Protein AF-A0A966HR53-F1 (afdb_monomer)

Structure (mmCIF, N/CA/C/O backbone):
data_AF-A0A966HR53-F1
#
_entry.id   AF-A0A966HR53-F1
#
loop_
_atom_site.group_PDB
_atom_site.id
_atom_site.type_symbol
_atom_site.label_atom_id
_atom_site.label_alt_id
_atom_site.label_comp_id
_atom_site.label_asym_id
_atom_site.label_entity_id
_atom_site.label_seq_id
_atom_site.pdbx_PDB_ins_code
_atom_site.Cartn_x
_atom_site.Cartn_y
_atom_site.Cartn_z
_atom_site.occupancy
_atom_site.B_iso_or_equiv
_atom_site.auth_seq_id
_atom_site.auth_comp_id
_atom_site.auth_asym_id
_atom_site.auth_atom_id
_atom_site.pdbx_PDB_model_num
ATOM 1 N N . MET A 1 1 ? 25.296 5.615 -2.165 1.00 57.69 1 MET A N 1
ATOM 2 C CA . MET A 1 1 ? 24.239 4.736 -2.720 1.00 57.69 1 MET A CA 1
ATOM 3 C C . MET A 1 1 ? 23.136 5.583 -3.360 1.00 57.69 1 MET A C 1
ATOM 5 O O . MET A 1 1 ? 22.197 5.962 -2.682 1.00 57.69 1 MET A O 1
ATOM 9 N N . ASN A 1 2 ? 23.266 5.945 -4.643 1.00 84.00 2 ASN A N 1
ATOM 10 C CA . ASN A 1 2 ? 22.364 6.913 -5.301 1.00 84.00 2 ASN A CA 1
ATOM 11 C C . ASN A 1 2 ? 21.255 6.262 -6.161 1.00 84.00 2 ASN A C 1
ATOM 13 O O . ASN A 1 2 ? 20.433 6.965 -6.734 1.00 84.00 2 ASN A O 1
ATOM 17 N N . PHE A 1 3 ? 21.240 4.930 -6.289 1.00 89.69 3 PHE A N 1
ATOM 18 C CA . PHE A 1 3 ? 20.268 4.208 -7.121 1.00 89.69 3 PHE A CA 1
ATOM 19 C C . PHE A 1 3 ? 18.874 4.164 -6.481 1.00 89.69 3 PHE A C 1
ATOM 21 O O . PHE A 1 3 ? 17.921 4.670 -7.064 1.00 89.69 3 PHE A O 1
ATOM 28 N N . PHE A 1 4 ? 18.766 3.648 -5.251 1.00 90.62 4 PHE A N 1
ATOM 29 C CA . PHE A 1 4 ? 17.487 3.559 -4.537 1.00 90.62 4 PHE A CA 1
ATOM 30 C C . PHE A 1 4 ? 16.830 4.923 -4.332 1.00 90.62 4 PHE A C 1
ATOM 32 O O . PHE A 1 4 ? 15.622 5.045 -4.487 1.00 90.62 4 PHE A O 1
ATOM 39 N N . LYS A 1 5 ? 17.631 5.964 -4.073 1.00 92.25 5 LYS A N 1
ATOM 40 C CA . LYS A 1 5 ? 17.129 7.336 -3.967 1.00 92.25 5 LYS A CA 1
ATOM 41 C C . LYS A 1 5 ? 16.485 7.808 -5.274 1.00 92.25 5 LYS A C 1
ATOM 43 O O . LYS A 1 5 ? 15.369 8.302 -5.247 1.00 92.25 5 LYS A O 1
ATOM 48 N N . LYS A 1 6 ? 17.135 7.577 -6.422 1.00 93.31 6 LYS A N 1
ATOM 49 C CA . LYS A 1 6 ? 16.564 7.905 -7.740 1.00 93.31 6 LYS A CA 1
ATOM 50 C C . LYS A 1 6 ? 15.278 7.128 -8.032 1.00 93.31 6 LYS A C 1
ATOM 52 O O . LYS A 1 6 ? 14.338 7.708 -8.564 1.00 93.31 6 LYS A O 1
ATOM 57 N N . LEU A 1 7 ? 15.229 5.843 -7.674 1.00 92.00 7 LEU A N 1
ATOM 58 C CA . LEU A 1 7 ? 14.023 5.025 -7.821 1.00 92.00 7 LEU A CA 1
ATOM 59 C C . LEU A 1 7 ? 12.880 5.568 -6.947 1.00 92.00 7 LEU A C 1
ATOM 61 O O . LEU A 1 7 ? 11.777 5.787 -7.443 1.00 92.00 7 LEU A O 1
ATOM 65 N N . GLN A 1 8 ? 13.158 5.877 -5.680 1.00 91.50 8 GLN A N 1
ATOM 66 C CA . GLN A 1 8 ? 12.187 6.489 -4.773 1.00 91.50 8 GLN A CA 1
ATOM 67 C C . GLN A 1 8 ? 11.686 7.835 -5.312 1.00 91.50 8 GLN A C 1
ATOM 69 O O . GLN A 1 8 ? 10.480 8.067 -5.352 1.00 91.50 8 GLN A O 1
ATOM 74 N N . ASP A 1 9 ? 12.595 8.695 -5.777 1.00 93.88 9 ASP A N 1
ATOM 75 C CA . ASP A 1 9 ? 12.255 10.000 -6.346 1.00 93.88 9 ASP A CA 1
ATOM 76 C C . ASP A 1 9 ? 11.362 9.857 -7.592 1.00 93.88 9 ASP A C 1
ATOM 78 O O . ASP A 1 9 ? 10.405 10.617 -7.747 1.00 93.88 9 ASP A O 1
ATOM 82 N N . SER A 1 10 ? 11.605 8.854 -8.448 1.00 93.69 10 SER A N 1
ATOM 83 C CA . SER A 1 10 ? 10.748 8.593 -9.617 1.00 93.69 10 SER A CA 1
ATOM 84 C C . SER A 1 10 ? 9.336 8.116 -9.262 1.00 93.69 10 SER A C 1
ATOM 86 O O . SER A 1 10 ? 8.397 8.405 -10.000 1.00 93.69 10 SER A O 1
ATOM 88 N N . LEU A 1 11 ? 9.164 7.441 -8.120 1.00 92.25 11 LEU A N 1
ATOM 89 C CA . LEU A 1 11 ? 7.870 6.928 -7.651 1.00 92.25 11 LEU A CA 1
ATOM 90 C C . LEU A 1 11 ? 7.131 7.906 -6.727 1.00 92.25 11 LEU A C 1
ATOM 92 O O . LEU A 1 11 ? 5.971 7.676 -6.382 1.00 92.25 11 LEU A O 1
ATOM 96 N N . LYS A 1 12 ? 7.782 9.007 -6.338 1.00 93.31 12 LYS A N 1
ATOM 97 C CA . LYS A 1 12 ? 7.325 9.920 -5.287 1.00 93.31 12 LYS A CA 1
ATOM 98 C C . LYS A 1 12 ? 5.912 10.463 -5.507 1.00 93.31 12 LYS A C 1
ATOM 100 O O . LYS A 1 12 ? 5.107 10.456 -4.587 1.00 93.31 12 LYS A O 1
ATOM 105 N N . LYS A 1 13 ? 5.577 10.900 -6.725 1.00 90.12 13 LYS A N 1
ATOM 106 C CA . LYS A 1 13 ? 4.242 11.460 -7.013 1.00 90.12 13 LYS A CA 1
ATOM 107 C C . LYS A 1 13 ? 3.129 10.428 -6.813 1.00 90.12 13 LYS A C 1
ATOM 109 O O . LYS A 1 13 ? 2.089 10.746 -6.240 1.00 90.12 13 LYS A O 1
ATOM 114 N N . THR A 1 14 ? 3.350 9.200 -7.280 1.00 88.38 14 THR A N 1
ATOM 115 C CA . THR A 1 14 ? 2.383 8.104 -7.153 1.00 88.38 14 THR A CA 1
ATOM 116 C C . THR A 1 14 ? 2.242 7.680 -5.696 1.00 88.38 14 THR A C 1
ATOM 118 O O . THR A 1 14 ? 1.121 7.574 -5.201 1.00 88.38 14 THR A O 1
ATOM 121 N N . SER A 1 15 ? 3.362 7.517 -4.981 1.00 89.06 15 SER A N 1
ATOM 122 C CA . SER A 1 15 ? 3.338 7.123 -3.570 1.00 89.06 15 SER A CA 1
ATOM 123 C C . SER A 1 15 ? 2.692 8.185 -2.678 1.00 89.06 15 SER A C 1
ATOM 125 O O . SER A 1 15 ? 1.926 7.833 -1.783 1.00 89.06 15 SER A O 1
ATOM 127 N N . GLU A 1 16 ? 2.918 9.475 -2.941 1.00 91.38 16 GLU A N 1
ATOM 128 C CA . GLU A 1 16 ? 2.271 10.578 -2.222 1.00 91.38 16 GLU A CA 1
ATOM 129 C C . GLU A 1 16 ? 0.757 10.605 -2.457 1.00 91.38 16 GLU A C 1
ATOM 131 O O . GLU A 1 16 ? -0.005 10.700 -1.492 1.00 91.38 16 GLU A O 1
ATOM 136 N N . LYS A 1 17 ? 0.302 10.474 -3.714 1.00 89.38 17 LYS A N 1
ATOM 137 C CA . LYS A 1 17 ? -1.134 10.436 -4.042 1.00 89.38 17 LYS A CA 1
ATOM 138 C C . LYS A 1 17 ? -1.821 9.243 -3.375 1.00 89.38 17 LYS A C 1
ATOM 140 O O . LYS A 1 17 ? -2.857 9.422 -2.738 1.00 89.38 17 LYS A O 1
ATOM 145 N N . PHE A 1 18 ? -1.218 8.059 -3.477 1.00 88.38 18 PHE A N 1
ATOM 146 C CA . PHE A 1 18 ? -1.726 6.839 -2.853 1.00 88.38 18 PHE A CA 1
ATOM 147 C C . PHE A 1 18 ? -1.799 6.979 -1.327 1.00 88.38 18 PHE A C 1
ATOM 149 O O . PHE A 1 18 ? -2.852 6.785 -0.726 1.00 88.38 18 PHE A O 1
ATOM 156 N N . THR A 1 19 ? -0.708 7.426 -0.697 1.00 88.94 19 THR A N 1
ATOM 157 C CA . THR A 1 19 ? -0.646 7.616 0.760 1.00 88.94 19 THR A CA 1
ATOM 158 C C . THR A 1 19 ? -1.673 8.631 1.246 1.00 88.94 19 THR A C 1
ATOM 160 O O . THR A 1 19 ? -2.277 8.433 2.299 1.00 88.94 19 THR A O 1
ATOM 163 N N . LYS A 1 20 ? -1.897 9.711 0.489 1.00 89.75 20 LYS A N 1
ATOM 164 C CA . LYS A 1 20 ? -2.904 10.717 0.829 1.00 89.75 20 LYS A CA 1
ATOM 165 C C . LYS A 1 20 ? -4.318 10.129 0.816 1.00 89.75 20 LYS A C 1
ATOM 167 O O . LYS A 1 20 ? -5.031 10.324 1.795 1.00 89.75 20 LYS A O 1
ATOM 172 N N . GLY A 1 21 ? -4.686 9.383 -0.227 1.00 88.12 21 GLY A N 1
ATOM 173 C CA . GLY A 1 21 ? -5.991 8.716 -0.298 1.00 88.12 21 GLY A CA 1
ATOM 174 C C . GLY A 1 21 ? -6.207 7.768 0.881 1.00 88.12 21 GLY A C 1
ATOM 175 O O . GLY A 1 21 ? -7.194 7.884 1.599 1.00 88.12 21 GLY A O 1
ATOM 176 N N . ILE A 1 22 ? -5.222 6.914 1.169 1.00 87.50 22 ILE A N 1
ATOM 177 C CA . ILE A 1 22 ? -5.291 5.976 2.297 1.00 87.50 22 ILE A CA 1
ATOM 178 C C . ILE A 1 22 ? -5.409 6.709 3.647 1.00 87.50 22 ILE A C 1
ATOM 180 O O . ILE A 1 22 ? -6.214 6.319 4.490 1.00 87.50 22 ILE A O 1
ATOM 184 N N . ASN A 1 23 ? -4.674 7.809 3.858 1.00 87.12 23 ASN A N 1
ATOM 185 C CA . ASN A 1 23 ? -4.809 8.621 5.076 1.00 87.12 23 ASN A CA 1
ATOM 186 C C . ASN A 1 23 ? -6.236 9.153 5.265 1.00 87.12 23 ASN A C 1
ATOM 188 O O . ASN A 1 23 ? -6.761 9.141 6.377 1.00 87.12 23 ASN A O 1
ATOM 192 N N . GLU A 1 24 ? -6.865 9.639 4.195 1.00 87.94 24 GLU A N 1
ATOM 193 C CA . GLU A 1 24 ? -8.232 10.164 4.249 1.00 87.94 24 GLU A CA 1
ATOM 194 C C . GLU A 1 24 ? -9.255 9.075 4.595 1.00 87.94 24 GLU A C 1
ATOM 196 O O . GLU A 1 24 ? -10.236 9.363 5.287 1.00 87.94 24 GLU A O 1
ATOM 201 N N . VAL A 1 25 ? -9.003 7.829 4.177 1.00 88.44 25 VAL A N 1
ATOM 202 C CA . VAL A 1 25 ? -9.859 6.685 4.504 1.00 88.44 25 VAL A CA 1
ATOM 203 C C . VAL A 1 25 ? -9.799 6.345 5.993 1.00 88.44 25 VAL A C 1
ATOM 205 O O . VAL A 1 25 ? -10.855 6.241 6.622 1.00 88.44 25 VAL A O 1
ATOM 208 N N . PHE A 1 26 ? -8.589 6.226 6.556 1.00 83.56 26 PHE A N 1
ATOM 209 C C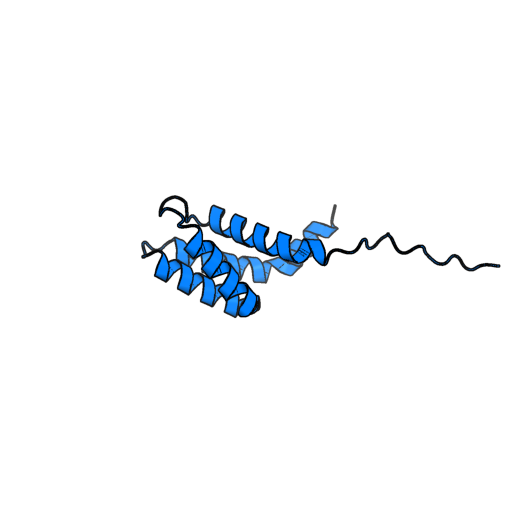A . PHE A 1 26 ? -8.364 5.824 7.953 1.00 83.56 26 PHE A CA 1
ATOM 210 C C . PHE A 1 2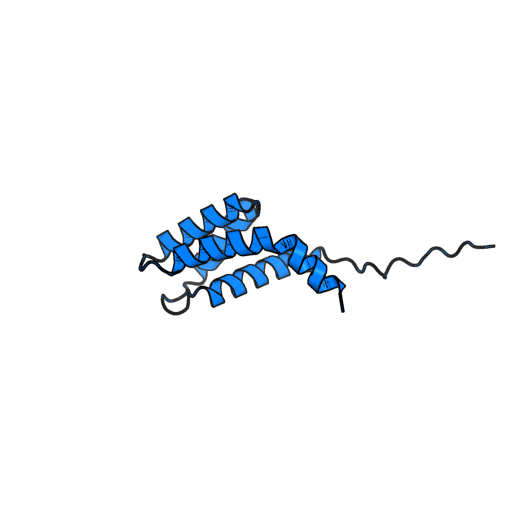6 ? -8.644 6.929 8.984 1.00 83.56 26 PHE A C 1
ATOM 212 O O . PHE A 1 26 ? -8.922 6.626 10.141 1.00 83.56 26 PHE A O 1
ATOM 219 N N . ASN A 1 27 ? -8.626 8.206 8.592 1.00 81.06 27 ASN A N 1
ATOM 220 C CA . ASN A 1 27 ? -8.930 9.323 9.499 1.00 81.06 27 ASN A CA 1
ATOM 221 C C . ASN A 1 27 ? -10.422 9.441 9.866 1.00 81.06 27 ASN A C 1
ATOM 223 O O . ASN A 1 27 ? -10.783 10.229 10.742 1.00 81.06 27 ASN A O 1
ATOM 227 N N . LYS A 1 28 ? -11.309 8.696 9.197 1.00 74.25 28 LYS A N 1
ATOM 228 C CA . LYS A 1 28 ? -12.757 8.730 9.436 1.00 74.25 28 LYS A CA 1
ATOM 229 C C . LYS A 1 28 ? -13.177 7.517 10.268 1.00 74.25 28 LYS A C 1
ATOM 231 O O . LYS A 1 28 ? -12.910 6.384 9.885 1.00 74.25 28 LYS A O 1
ATOM 236 N N . SER A 1 29 ? -13.902 7.741 11.368 1.00 76.38 29 SER A N 1
ATOM 237 C CA . SER A 1 29 ? -14.524 6.649 12.135 1.00 76.38 29 SER A CA 1
ATOM 238 C C . SER A 1 29 ? -15.681 6.056 11.331 1.00 76.38 29 SER A C 1
ATOM 240 O O . SER A 1 29 ? -16.773 6.624 11.297 1.00 76.38 29 SER A O 1
ATOM 242 N N . ARG A 1 30 ? -15.420 4.942 10.641 1.00 81.19 30 ARG A N 1
ATOM 243 C CA . ARG A 1 30 ? -16.373 4.248 9.765 1.00 81.19 30 ARG A CA 1
ATOM 244 C C . ARG A 1 30 ? -16.366 2.735 10.005 1.00 81.19 30 ARG A C 1
ATOM 246 O O . ARG A 1 30 ? -15.415 2.216 10.600 1.00 81.19 30 ARG A O 1
ATOM 253 N N . PRO A 1 31 ? -17.426 2.017 9.597 1.00 83.56 31 PRO A N 1
ATOM 254 C CA . PRO A 1 31 ? -17.431 0.560 9.565 1.00 83.56 31 PRO A CA 1
ATOM 255 C C . PRO A 1 31 ? -16.277 -0.003 8.726 1.00 83.56 31 PRO A C 1
ATOM 257 O O . PRO A 1 31 ? -15.903 0.562 7.702 1.00 83.56 31 PRO A O 1
ATOM 260 N N . GLN A 1 32 ? -15.749 -1.159 9.131 1.00 80.00 32 GLN A N 1
ATOM 261 C CA . GLN A 1 32 ? -14.645 -1.831 8.432 1.00 80.00 32 GLN A CA 1
ATOM 262 C C . GLN A 1 32 ? -14.968 -2.124 6.961 1.00 80.00 32 GLN A C 1
ATOM 264 O O . GLN A 1 32 ? -14.109 -1.940 6.109 1.00 80.00 32 GLN A O 1
ATOM 269 N N . ALA A 1 33 ? -16.203 -2.530 6.653 1.00 84.06 33 ALA A N 1
ATOM 270 C CA . ALA A 1 33 ? -16.623 -2.805 5.280 1.00 84.06 33 ALA A CA 1
ATOM 271 C C . ALA A 1 33 ? -16.505 -1.570 4.367 1.00 84.06 33 ALA A C 1
ATOM 273 O O . ALA A 1 33 ? -16.029 -1.689 3.245 1.00 84.06 33 ALA A O 1
ATOM 274 N N . GLU A 1 34 ? -16.861 -0.381 4.864 1.00 87.62 34 GLU A N 1
ATOM 275 C CA . GLU A 1 34 ? -16.722 0.871 4.106 1.00 87.62 34 GLU A CA 1
ATOM 276 C C . GLU A 1 34 ? -15.252 1.251 3.900 1.00 87.62 34 GLU A C 1
ATOM 278 O O . GLU A 1 34 ? -14.876 1.721 2.833 1.00 87.62 34 GLU A O 1
ATOM 283 N N . ILE A 1 35 ? -14.404 1.020 4.909 1.00 85.88 35 ILE A N 1
ATOM 284 C CA . ILE A 1 35 ? -12.957 1.249 4.796 1.00 85.88 35 ILE A CA 1
ATOM 285 C C . ILE A 1 35 ? -12.357 0.357 3.703 1.00 85.88 35 ILE A C 1
ATOM 287 O O . ILE A 1 35 ? -11.557 0.834 2.904 1.00 85.88 35 ILE A O 1
ATOM 291 N N . LEU A 1 36 ? -12.742 -0.921 3.654 1.00 87.25 36 LEU A N 1
ATOM 292 C CA . LEU A 1 36 ? -12.247 -1.852 2.639 1.00 87.25 36 LEU A CA 1
ATOM 293 C C . LEU A 1 36 ? -12.728 -1.485 1.231 1.00 87.25 36 LEU A C 1
ATOM 295 O O . LEU A 1 36 ? -11.926 -1.557 0.305 1.00 87.25 36 LEU A O 1
ATOM 299 N N . GLN A 1 37 ? -13.976 -1.032 1.085 1.00 90.31 37 GLN A N 1
ATOM 300 C CA . GLN A 1 37 ? -14.503 -0.571 -0.202 1.00 90.31 37 GLN A CA 1
ATOM 301 C C . GLN A 1 37 ? -13.741 0.653 -0.728 1.00 90.31 37 GLN A C 1
ATOM 303 O O . GLN A 1 37 ? -13.313 0.676 -1.876 1.00 90.31 37 GLN A O 1
ATOM 308 N N . ASP A 1 38 ? -13.505 1.653 0.123 1.00 90.19 38 ASP A N 1
ATOM 309 C CA . ASP A 1 38 ? -12.740 2.837 -0.282 1.00 90.19 38 ASP A CA 1
ATOM 310 C C . ASP A 1 38 ? -11.299 2.478 -0.683 1.00 90.19 38 ASP A C 1
ATOM 312 O O . ASP A 1 38 ? -10.718 3.077 -1.589 1.00 90.19 38 ASP A O 1
ATOM 316 N N . ILE A 1 39 ? -10.691 1.516 0.017 1.00 88.38 39 ILE A N 1
ATOM 317 C CA . ILE A 1 39 ? -9.346 1.033 -0.299 1.00 88.38 39 ILE A CA 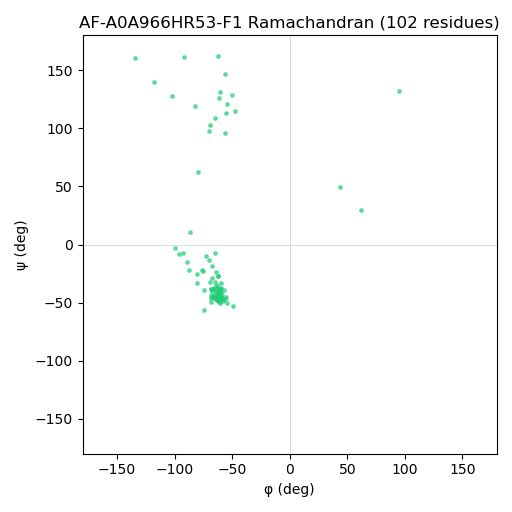1
ATOM 318 C C . ILE A 1 39 ? -9.326 0.323 -1.656 1.00 88.38 39 ILE A C 1
ATOM 320 O O . ILE A 1 39 ? -8.396 0.546 -2.432 1.00 88.38 39 ILE A O 1
ATOM 324 N N . GLU A 1 40 ? -10.323 -0.514 -1.946 1.00 90.69 40 GLU A N 1
ATOM 325 C CA . GLU A 1 40 ? -10.492 -1.164 -3.248 1.00 90.69 40 GLU A CA 1
ATOM 326 C C . GLU A 1 40 ? -10.529 -0.128 -4.378 1.00 90.69 40 GLU A C 1
ATOM 328 O O . GLU A 1 40 ? -9.728 -0.205 -5.314 1.00 90.69 40 GLU A O 1
ATOM 333 N N . ASP A 1 41 ? -11.367 0.900 -4.236 1.00 91.38 41 ASP A N 1
ATOM 334 C CA . ASP A 1 41 ? -11.498 1.972 -5.225 1.00 91.38 41 ASP A CA 1
ATOM 335 C C . ASP A 1 41 ? -10.165 2.708 -5.454 1.00 91.38 41 ASP A C 1
ATOM 337 O O . ASP A 1 41 ? -9.775 2.986 -6.595 1.00 91.38 41 ASP A O 1
ATOM 341 N N . ILE A 1 42 ? -9.419 2.988 -4.377 1.00 89.94 42 ILE A N 1
ATOM 342 C CA . ILE A 1 42 ? -8.092 3.620 -4.455 1.00 89.94 42 ILE A CA 1
ATOM 343 C C . ILE A 1 42 ? -7.095 2.726 -5.201 1.00 89.94 42 ILE A C 1
ATOM 345 O O . ILE A 1 42 ? -6.306 3.229 -6.006 1.00 89.94 42 ILE A O 1
ATOM 349 N N . LEU A 1 43 ? -7.101 1.417 -4.941 1.00 88.38 43 LEU A N 1
ATOM 350 C CA . LEU A 1 43 ? -6.187 0.473 -5.587 1.00 88.38 43 LEU A CA 1
ATOM 351 C C . LEU A 1 43 ? -6.492 0.302 -7.077 1.00 88.38 43 LEU A C 1
ATOM 353 O O . LEU A 1 43 ? -5.566 0.253 -7.888 1.00 88.38 43 LEU A O 1
ATOM 357 N N . ILE A 1 44 ? -7.771 0.280 -7.452 1.00 89.25 44 ILE A N 1
ATOM 358 C CA . ILE A 1 44 ? -8.194 0.257 -8.855 1.00 89.25 44 ILE A CA 1
ATOM 359 C C . ILE A 1 44 ? -7.746 1.542 -9.561 1.00 89.25 44 ILE A C 1
ATOM 361 O O . ILE A 1 44 ? -7.162 1.475 -10.642 1.00 89.25 44 ILE A O 1
ATOM 365 N N . GLN A 1 45 ? -7.932 2.709 -8.934 1.00 88.25 45 GLN A N 1
ATOM 366 C CA . GLN A 1 45 ? -7.479 3.992 -9.486 1.00 88.25 45 GLN A CA 1
ATOM 367 C C . GLN A 1 45 ? -5.948 4.085 -9.624 1.00 88.25 45 GLN A C 1
ATOM 369 O O . GLN A 1 45 ? -5.440 4.893 -10.405 1.00 88.25 45 GLN A O 1
ATOM 374 N N . ALA A 1 46 ? -5.206 3.302 -8.842 1.00 87.69 46 ALA A N 1
ATOM 375 C CA . ALA A 1 46 ? -3.749 3.247 -8.872 1.00 87.69 46 ALA A CA 1
ATOM 376 C C . ALA A 1 46 ? -3.187 2.252 -9.907 1.00 87.69 46 ALA A C 1
ATOM 378 O O . ALA A 1 46 ? -1.985 1.991 -9.886 1.00 87.69 46 ALA A O 1
ATOM 379 N N . ASP A 1 47 ? -4.026 1.716 -10.800 1.00 88.25 47 ASP A N 1
ATOM 380 C CA . ASP A 1 47 ? -3.646 0.774 -11.860 1.00 88.25 47 ASP A CA 1
ATOM 381 C C . ASP A 1 47 ? -3.052 -0.556 -11.342 1.00 88.25 47 ASP A C 1
ATOM 383 O O . ASP A 1 47 ? -2.249 -1.197 -12.019 1.00 88.25 47 ASP A O 1
ATOM 387 N N . VAL A 1 48 ? -3.450 -1.009 -10.145 1.00 82.50 48 VAL A N 1
ATOM 388 C CA . VAL A 1 48 ? -2.947 -2.267 -9.548 1.00 82.50 48 VAL A CA 1
ATOM 389 C C . VAL A 1 48 ? -3.571 -3.515 -10.205 1.00 82.50 48 VAL A C 1
ATOM 391 O O . VAL A 1 48 ? -2.969 -4.587 -10.221 1.00 82.50 48 VAL A O 1
ATOM 394 N N . GLY A 1 49 ? -4.742 -3.363 -10.829 1.00 84.38 49 GLY A N 1
ATOM 395 C CA . GLY A 1 49 ? -5.450 -4.424 -11.547 1.00 84.38 49 GLY A CA 1
ATOM 396 C C . GLY A 1 49 ? -6.504 -5.130 -10.690 1.00 84.38 49 GLY A C 1
ATOM 397 O O . GLY A 1 49 ? -6.242 -5.551 -9.569 1.00 84.38 49 GLY A O 1
ATOM 398 N N . ILE A 1 50 ? -7.707 -5.283 -11.248 1.00 88.56 50 ILE A N 1
ATOM 399 C CA . ILE A 1 50 ? -8.917 -5.694 -10.513 1.00 88.56 50 ILE A CA 1
ATOM 400 C C . ILE A 1 50 ? -8.759 -7.067 -9.846 1.00 88.56 50 ILE A C 1
ATOM 402 O O . ILE A 1 50 ? -9.049 -7.199 -8.665 1.00 88.56 50 ILE A O 1
ATOM 406 N N . GLY A 1 51 ? -8.228 -8.066 -10.561 1.00 87.81 51 GLY A N 1
ATOM 407 C CA . GLY A 1 51 ? -8.112 -9.426 -10.019 1.00 87.81 51 GLY A CA 1
ATOM 408 C C . GLY A 1 51 ? -7.243 -9.513 -8.759 1.00 87.81 51 GLY A C 1
ATOM 409 O O . GLY A 1 51 ? -7.599 -10.216 -7.820 1.00 87.81 51 GLY A O 1
ATOM 410 N N . PHE A 1 52 ? -6.143 -8.752 -8.707 1.00 87.06 52 PHE A N 1
ATOM 411 C CA . PHE A 1 52 ? -5.321 -8.667 -7.499 1.00 87.06 52 PHE A CA 1
ATOM 412 C C . PHE A 1 52 ? -6.070 -7.967 -6.365 1.00 87.06 52 PHE A C 1
ATOM 414 O O . PHE A 1 52 ? -6.040 -8.432 -5.230 1.00 87.06 52 PHE A O 1
ATOM 421 N N . VAL A 1 53 ? -6.730 -6.845 -6.665 1.00 90.06 53 VAL A N 1
ATOM 422 C CA . VAL A 1 53 ? -7.428 -6.050 -5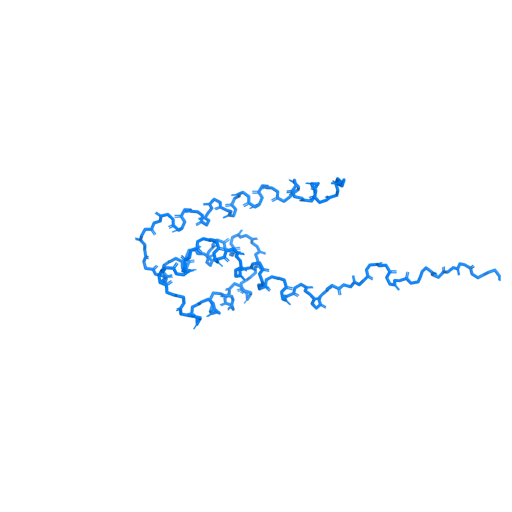.650 1.00 90.06 53 VAL A CA 1
ATOM 423 C C . VAL A 1 53 ? -8.547 -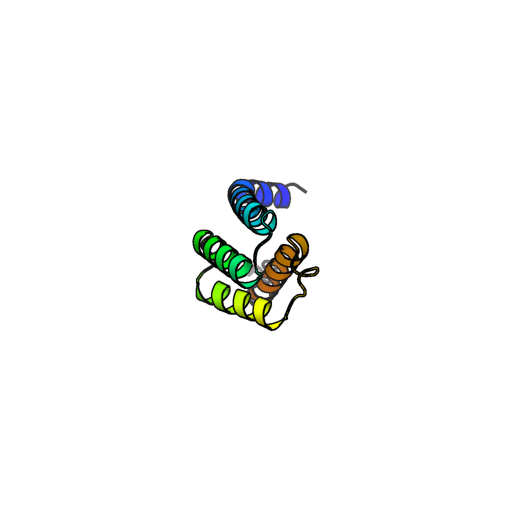6.860 -4.998 1.00 90.06 53 VAL A C 1
ATOM 425 O O . VAL A 1 53 ? -8.616 -6.901 -3.773 1.00 90.06 53 VAL A O 1
ATOM 428 N N . GLU A 1 54 ? -9.362 -7.563 -5.785 1.00 89.88 54 GLU A N 1
ATOM 429 C CA . GLU A 1 54 ? -10.442 -8.413 -5.274 1.00 89.88 54 GLU A CA 1
ATOM 430 C C . GLU A 1 54 ? -9.910 -9.516 -4.343 1.00 89.88 54 GLU A C 1
ATOM 432 O O . GLU A 1 54 ? -10.434 -9.722 -3.243 1.00 89.88 54 GLU A O 1
ATOM 437 N N . GLU A 1 55 ? -8.847 -10.216 -4.755 1.00 87.75 55 GLU A N 1
ATOM 438 C CA . GLU A 1 55 ? -8.223 -11.267 -3.947 1.00 87.75 55 GLU A CA 1
ATOM 439 C C . GLU A 1 55 ? -7.619 -10.701 -2.655 1.00 87.75 55 GLU A C 1
ATOM 441 O O . GLU A 1 55 ? -7.857 -11.231 -1.567 1.00 87.75 55 GLU A O 1
ATOM 446 N N . PHE A 1 56 ? -6.912 -9.577 -2.752 1.00 86.56 56 PHE A N 1
ATOM 447 C CA . PHE A 1 56 ? -6.287 -8.909 -1.618 1.00 86.56 56 PHE A CA 1
ATOM 448 C C . PHE A 1 56 ? -7.315 -8.422 -0.587 1.00 86.56 56 PHE A C 1
ATOM 450 O O . PHE A 1 56 ? -7.179 -8.690 0.611 1.00 86.56 56 PHE A O 1
ATOM 457 N N . ILE A 1 57 ? -8.383 -7.754 -1.034 1.00 88.12 57 ILE A N 1
ATOM 458 C CA . ILE A 1 57 ? -9.459 -7.271 -0.158 1.00 88.12 57 ILE A CA 1
ATOM 459 C C . ILE A 1 57 ? -10.181 -8.445 0.498 1.00 88.12 57 ILE A C 1
ATOM 461 O O . ILE A 1 57 ? -10.438 -8.412 1.705 1.00 88.12 57 ILE A O 1
ATOM 465 N N . LYS A 1 58 ? -10.432 -9.527 -0.248 1.00 87.31 58 LYS A N 1
ATOM 466 C CA . LYS A 1 58 ? -10.991 -10.766 0.299 1.00 87.31 58 LYS A CA 1
ATOM 467 C C . LYS A 1 58 ? -10.071 -11.385 1.355 1.00 87.31 58 LYS A C 1
ATOM 469 O O . LYS A 1 58 ? -10.556 -11.806 2.406 1.00 87.31 58 LYS A O 1
ATOM 474 N N . ASN A 1 59 ? -8.760 -11.406 1.125 1.00 84.31 59 ASN A N 1
ATOM 475 C CA . ASN A 1 59 ? -7.774 -11.898 2.090 1.00 84.31 59 ASN A CA 1
ATOM 476 C C . ASN A 1 59 ? -7.770 -11.053 3.372 1.00 84.31 59 ASN A C 1
ATOM 478 O O . ASN A 1 59 ? -7.745 -11.611 4.472 1.00 84.31 59 ASN A O 1
ATOM 482 N N . ILE A 1 60 ? -7.864 -9.725 3.257 1.00 81.44 60 ILE A N 1
ATOM 483 C CA . ILE A 1 60 ? -7.972 -8.829 4.416 1.00 81.44 60 ILE A CA 1
ATOM 484 C C . ILE A 1 60 ? -9.297 -9.026 5.162 1.00 81.44 60 ILE A C 1
ATOM 486 O O . ILE A 1 60 ? -9.290 -9.148 6.388 1.00 81.44 60 ILE A O 1
ATOM 490 N N . ALA A 1 61 ? -10.421 -9.117 4.452 1.00 81.94 61 ALA A N 1
ATOM 491 C CA . ALA A 1 61 ? -11.733 -9.351 5.054 1.00 81.94 61 ALA A CA 1
ATOM 492 C C . ALA A 1 61 ? -11.791 -10.699 5.800 1.00 81.94 61 ALA A C 1
ATOM 494 O O . ALA A 1 61 ? -12.318 -10.782 6.912 1.00 81.94 61 ALA A O 1
ATOM 495 N N . ASN A 1 62 ? -11.193 -11.749 5.227 1.00 81.62 62 ASN A N 1
ATOM 496 C CA . ASN A 1 62 ? -11.157 -13.093 5.810 1.00 81.62 62 ASN A CA 1
ATOM 497 C C . ASN A 1 62 ? -10.280 -13.194 7.059 1.00 81.62 62 ASN A C 1
ATOM 499 O O . ASN A 1 62 ? -10.596 -13.971 7.960 1.00 81.62 62 ASN A O 1
ATOM 503 N N . LYS A 1 63 ? -9.199 -12.407 7.140 1.00 74.88 63 LYS A N 1
ATOM 504 C CA . LYS A 1 63 ? -8.320 -12.367 8.318 1.00 74.88 63 LYS A CA 1
ATOM 505 C C . LYS A 1 63 ? -9.015 -11.819 9.573 1.00 74.88 63 LYS A C 1
ATOM 507 O O . LYS A 1 63 ? -8.431 -11.922 10.644 1.00 74.88 63 LYS A O 1
ATOM 512 N N . LYS A 1 64 ? -10.253 -11.299 9.465 1.00 66.75 64 LYS A N 1
ATOM 513 C CA . LYS A 1 64 ? -11.047 -10.725 10.569 1.00 66.75 64 LYS A CA 1
ATOM 514 C C . LYS A 1 64 ? -10.201 -9.822 11.470 1.00 66.75 64 LYS A C 1
ATOM 516 O O . LYS A 1 64 ? -10.229 -9.976 12.689 1.00 66.75 64 LYS A O 1
ATOM 521 N N . TYR A 1 65 ? -9.454 -8.897 10.865 1.00 69.88 65 TYR A N 1
ATOM 522 C CA . TYR A 1 65 ? -8.714 -7.892 11.625 1.00 69.88 65 TYR A CA 1
ATOM 523 C C . TYR A 1 65 ? -9.651 -7.223 12.624 1.00 69.88 65 TYR A C 1
ATOM 525 O O . TYR A 1 65 ? -10.732 -6.757 12.237 1.00 69.88 65 TYR A O 1
ATOM 533 N N . SER A 1 66 ? -9.246 -7.180 13.891 1.00 66.94 66 SER A N 1
ATOM 534 C CA . SER A 1 66 ? -9.978 -6.409 14.884 1.00 66.94 66 SER A CA 1
ATOM 535 C C . SER A 1 66 ? -9.956 -4.925 14.502 1.00 66.94 66 SER A C 1
ATOM 537 O O . SER A 1 66 ? -9.146 -4.467 13.687 1.00 66.94 66 SER A O 1
ATOM 539 N N . LYS A 1 67 ? -10.858 -4.133 15.087 1.00 65.19 67 LYS A N 1
ATOM 540 C CA . LYS A 1 67 ? -10.919 -2.693 14.800 1.00 65.19 67 LYS A CA 1
ATOM 541 C C . LYS A 1 67 ? -9.619 -1.981 15.206 1.00 65.19 67 LYS A C 1
ATOM 543 O O . LYS A 1 67 ? -9.27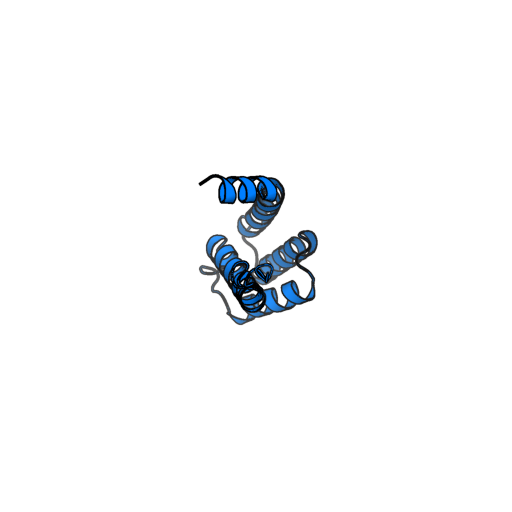7 -0.967 14.609 1.00 65.19 67 LYS A O 1
ATOM 548 N N . GLU A 1 68 ? -8.900 -2.528 16.187 1.00 68.69 68 GLU A N 1
ATOM 549 C CA . GLU A 1 68 ? -7.595 -2.040 16.643 1.00 68.69 68 GLU A CA 1
ATOM 550 C C . GLU A 1 68 ? -6.439 -2.495 15.739 1.00 68.69 68 GLU A C 1
ATOM 552 O O . GLU A 1 68 ? -5.409 -1.830 15.688 1.00 68.69 68 GLU A O 1
ATOM 557 N N . GLU A 1 69 ? -6.594 -3.609 15.020 1.00 72.19 69 GLU A N 1
ATOM 558 C CA . GLU A 1 69 ? -5.579 -4.138 14.106 1.00 72.19 69 GLU A CA 1
ATOM 559 C C . GLU A 1 69 ? -5.676 -3.548 12.697 1.00 72.19 69 GLU A C 1
ATOM 561 O O . GLU A 1 69 ? -4.686 -3.549 11.963 1.00 72.19 69 GLU A O 1
ATOM 566 N N . LEU A 1 70 ? -6.840 -3.022 12.306 1.00 73.12 70 LEU A N 1
ATOM 567 C CA . LEU A 1 70 ? -7.029 -2.349 11.023 1.00 73.12 70 LEU A CA 1
ATOM 568 C C . LEU A 1 70 ? -6.498 -0.906 11.074 1.00 73.12 70 LEU A C 1
ATOM 570 O O . LEU A 1 70 ? -7.239 0.065 10.923 1.00 73.12 70 LEU A O 1
ATOM 574 N N . THR A 1 71 ? -5.197 -0.770 11.309 1.00 81.38 71 THR A N 1
ATOM 575 C CA . THR A 1 71 ? -4.481 0.506 11.243 1.00 81.38 71 THR A CA 1
ATOM 576 C C . THR A 1 71 ? -3.901 0.733 9.853 1.00 81.38 71 THR A C 1
ATOM 578 O O . THR A 1 71 ? -3.699 -0.199 9.067 1.00 81.38 71 THR A O 1
ATOM 581 N N . LYS A 1 72 ? -3.572 1.991 9.558 1.00 83.19 72 LYS A N 1
ATOM 582 C CA . LYS A 1 72 ? -2.876 2.375 8.331 1.00 83.19 72 LYS A CA 1
ATOM 583 C C . LYS A 1 72 ? -1.554 1.615 8.178 1.00 83.19 72 LYS A C 1
ATOM 585 O O . LYS A 1 72 ? -1.250 1.117 7.099 1.00 83.19 72 LYS A O 1
ATOM 590 N N . GLU A 1 73 ? -0.752 1.546 9.236 1.00 84.69 73 GLU A N 1
ATOM 591 C CA . GLU A 1 73 ? 0.558 0.893 9.219 1.00 84.69 73 GLU A CA 1
ATOM 592 C C . GLU A 1 73 ? 0.425 -0.597 8.900 1.00 84.69 73 GLU A C 1
ATOM 594 O O . GLU A 1 73 ? 1.131 -1.102 8.024 1.00 84.69 73 GLU A O 1
ATOM 599 N N . ASN A 1 74 ? -0.526 -1.277 9.544 1.00 82.88 74 ASN A N 1
ATOM 600 C CA . ASN A 1 74 ? -0.790 -2.692 9.300 1.00 82.88 74 ASN A CA 1
ATOM 601 C C . ASN A 1 74 ? -1.305 -2.928 7.878 1.00 82.88 74 ASN A C 1
ATOM 603 O O . ASN A 1 74 ? -0.908 -3.899 7.237 1.00 82.88 74 ASN A O 1
ATOM 607 N N . PHE A 1 75 ? -2.123 -2.014 7.351 1.00 83.69 75 PHE A N 1
ATOM 608 C CA . PHE A 1 75 ? -2.562 -2.058 5.961 1.00 83.69 75 PHE A CA 1
ATOM 609 C C . PHE A 1 75 ? -1.383 -1.961 4.978 1.00 83.69 75 PHE A C 1
ATOM 611 O O . PHE A 1 75 ? -1.250 -2.804 4.089 1.00 83.69 75 PHE A O 1
ATOM 618 N N . PHE A 1 76 ? -0.486 -0.983 5.158 1.00 85.81 76 PHE A N 1
ATOM 619 C CA . PHE A 1 76 ? 0.702 -0.842 4.309 1.00 85.81 76 PHE A CA 1
ATOM 620 C C . PHE A 1 76 ? 1.655 -2.038 4.417 1.00 85.81 76 PHE A C 1
ATOM 622 O O . PHE A 1 76 ? 2.269 -2.422 3.423 1.00 85.81 76 PHE A O 1
ATOM 629 N N . GLN A 1 77 ? 1.777 -2.649 5.595 1.00 88.31 77 GLN A N 1
ATOM 630 C CA . GLN A 1 77 ? 2.554 -3.879 5.752 1.00 88.31 77 GLN A CA 1
ATOM 631 C C . GLN A 1 77 ? 1.899 -5.064 5.036 1.00 88.31 77 GLN A C 1
ATOM 633 O O . GLN A 1 77 ? 2.591 -5.817 4.354 1.00 88.31 77 GLN A O 1
ATOM 638 N N . ALA A 1 78 ? 0.578 -5.217 5.155 1.00 85.69 78 ALA A N 1
ATOM 639 C CA . ALA A 1 78 ? -0.157 -6.296 4.506 1.00 85.69 78 ALA A CA 1
ATOM 640 C C . ALA A 1 78 ? -0.048 -6.212 2.979 1.00 85.69 78 ALA A C 1
ATOM 642 O O . ALA A 1 78 ? 0.272 -7.213 2.343 1.00 85.69 78 ALA A O 1
ATOM 643 N N . ILE A 1 79 ? -0.242 -5.023 2.398 1.00 84.94 79 ILE A N 1
ATOM 644 C CA . ILE A 1 79 ? -0.139 -4.848 0.944 1.00 84.94 79 ILE A CA 1
ATOM 645 C C . ILE A 1 79 ? 1.291 -5.038 0.439 1.00 84.94 79 ILE A C 1
ATOM 647 O O . ILE A 1 79 ? 1.494 -5.669 -0.593 1.00 84.94 79 ILE A O 1
ATOM 651 N N . ALA A 1 80 ? 2.291 -4.536 1.172 1.00 88.50 80 ALA A N 1
ATOM 652 C CA . ALA A 1 80 ? 3.689 -4.715 0.798 1.00 88.50 80 ALA A CA 1
ATOM 653 C C . ALA A 1 80 ? 4.063 -6.201 0.770 1.00 88.50 80 ALA A C 1
ATOM 655 O O . ALA A 1 80 ? 4.710 -6.641 -0.177 1.00 88.50 80 ALA A O 1
ATOM 656 N N . LYS A 1 81 ? 3.604 -6.966 1.767 1.00 89.31 81 LYS A N 1
ATOM 657 C CA . LYS A 1 81 ? 3.822 -8.409 1.838 1.00 89.31 81 LYS A CA 1
ATOM 658 C C . LYS A 1 81 ? 3.142 -9.155 0.687 1.00 89.31 81 LYS A C 1
ATOM 660 O O . LYS A 1 81 ? 3.781 -9.992 0.065 1.00 89.31 81 LYS A O 1
ATOM 665 N N . GLU A 1 82 ? 1.889 -8.833 0.371 1.00 85.56 82 GLU A N 1
ATOM 666 C CA . GLU A 1 82 ? 1.178 -9.482 -0.741 1.00 85.56 82 GLU A CA 1
ATOM 667 C C . GLU A 1 82 ? 1.867 -9.200 -2.090 1.00 85.56 82 GLU A C 1
ATOM 669 O O . GLU A 1 82 ? 2.079 -10.100 -2.900 1.00 85.56 82 GLU A O 1
ATOM 674 N N . ILE A 1 83 ? 2.284 -7.947 -2.315 1.00 85.75 83 ILE A N 1
ATOM 675 C CA . ILE A 1 83 ? 3.042 -7.561 -3.512 1.00 85.75 83 ILE A CA 1
ATOM 676 C C . ILE A 1 83 ? 4.378 -8.310 -3.563 1.00 85.75 83 ILE A C 1
ATOM 678 O O . ILE A 1 83 ? 4.768 -8.799 -4.620 1.00 85.75 83 ILE A O 1
ATOM 682 N N . GLU A 1 84 ? 5.088 -8.414 -2.440 1.00 90.56 84 GLU A N 1
ATOM 683 C CA . GLU A 1 84 ? 6.342 -9.163 -2.354 1.00 90.56 84 GLU A CA 1
ATOM 684 C C . GLU A 1 84 ? 6.142 -10.639 -2.727 1.00 90.56 84 GLU A C 1
ATOM 686 O O . GLU A 1 84 ? 6.881 -11.155 -3.566 1.00 90.56 84 GLU A O 1
ATOM 691 N N . GLU A 1 85 ? 5.113 -11.298 -2.192 1.00 89.25 85 GLU A N 1
ATOM 692 C CA . GLU A 1 85 ? 4.786 -12.696 -2.500 1.00 89.25 85 GLU A CA 1
ATOM 693 C C . GLU A 1 85 ? 4.494 -12.918 -3.996 1.00 89.25 85 GLU A C 1
ATOM 695 O O . GLU A 1 85 ? 4.884 -13.948 -4.551 1.00 89.25 85 GLU A O 1
ATOM 700 N N . ILE A 1 86 ? 3.904 -11.932 -4.681 1.00 85.81 86 ILE A N 1
ATOM 701 C CA . ILE A 1 86 ? 3.678 -11.961 -6.138 1.00 85.81 86 ILE A CA 1
ATOM 702 C C . ILE A 1 86 ? 4.966 -11.722 -6.928 1.00 85.81 86 ILE A C 1
ATOM 704 O O . ILE A 1 86 ? 5.181 -12.329 -7.980 1.00 85.81 86 ILE A O 1
ATOM 708 N N . LEU A 1 87 ? 5.829 -10.821 -6.457 1.00 88.06 87 LEU A N 1
ATOM 709 C CA . LEU A 1 87 ? 7.039 -10.427 -7.177 1.00 88.06 87 LEU A CA 1
ATOM 710 C C . LEU A 1 87 ? 8.189 -11.428 -7.015 1.00 88.06 87 LEU A C 1
ATOM 712 O O . LEU A 1 87 ? 8.949 -11.616 -7.967 1.00 88.06 87 LEU A O 1
ATOM 716 N N . ILE A 1 88 ? 8.312 -12.095 -5.862 1.00 90.62 88 ILE A N 1
ATOM 717 C CA . ILE A 1 88 ? 9.340 -13.116 -5.590 1.00 90.62 88 ILE A CA 1
ATOM 718 C C . ILE A 1 88 ? 9.446 -14.171 -6.708 1.00 90.62 88 ILE A C 1
ATOM 720 O O . ILE A 1 88 ? 10.548 -14.361 -7.225 1.00 90.62 88 ILE A O 1
ATOM 724 N N . PRO A 1 89 ? 8.365 -14.850 -7.146 1.00 90.25 89 PRO A N 1
ATOM 725 C CA . PRO A 1 89 ? 8.467 -15.867 -8.196 1.00 90.25 89 PRO A CA 1
ATOM 726 C C . PRO A 1 89 ? 8.824 -15.288 -9.575 1.00 90.25 89 PRO A C 1
ATOM 728 O O . PRO A 1 89 ? 9.274 -16.022 -10.456 1.00 90.25 89 PRO A O 1
ATOM 731 N N . LEU A 1 90 ? 8.639 -13.980 -9.780 1.00 88.75 90 LEU A N 1
ATOM 732 C CA . LEU A 1 90 ? 8.980 -13.278 -11.019 1.00 88.75 90 LEU A CA 1
ATOM 733 C C . LEU A 1 90 ? 10.419 -12.748 -11.019 1.00 88.75 90 LEU A C 1
ATOM 735 O O . LEU A 1 90 ? 10.948 -12.395 -12.080 1.00 88.75 90 LEU A O 1
ATOM 739 N N . GLN A 1 91 ? 11.066 -12.706 -9.853 1.00 89.75 91 GLN A N 1
ATOM 740 C CA . GLN A 1 91 ? 12.458 -12.316 -9.726 1.00 89.75 91 GLN A CA 1
ATOM 741 C C . GLN A 1 91 ? 13.343 -13.291 -10.507 1.00 89.75 91 GLN A C 1
ATOM 743 O O . GLN A 1 91 ? 13.331 -14.504 -10.306 1.00 89.75 91 GLN A O 1
ATOM 748 N N . LYS A 1 92 ? 14.171 -12.744 -11.395 1.00 84.25 92 LYS A N 1
ATOM 749 C CA . LYS A 1 92 ? 15.248 -13.480 -12.057 1.00 84.25 92 LYS A CA 1
ATOM 750 C C . LYS A 1 92 ? 16.567 -12.849 -11.670 1.00 84.25 92 LYS A C 1
ATOM 752 O O . LYS A 1 92 ? 16.670 -11.624 -11.609 1.00 84.25 92 LYS A O 1
ATOM 757 N N . ASP A 1 93 ? 17.575 -13.681 -11.435 1.00 81.81 93 ASP A N 1
ATOM 758 C CA . ASP A 1 93 ? 18.922 -13.181 -11.206 1.00 81.81 93 ASP A CA 1
ATOM 759 C C . ASP A 1 93 ? 19.429 -12.501 -12.486 1.00 81.81 93 ASP A C 1
ATOM 761 O O . ASP A 1 93 ? 19.700 -13.139 -13.508 1.00 81.81 93 ASP A O 1
ATOM 765 N N . PHE A 1 94 ? 19.522 -11.175 -12.417 1.00 69.25 94 PHE A N 1
ATOM 766 C CA . PHE A 1 94 ? 20.002 -10.330 -13.499 1.00 69.25 94 PHE A CA 1
ATOM 767 C C . PHE A 1 94 ? 21.465 -10.639 -13.866 1.00 69.25 94 PHE A C 1
ATOM 769 O O . PHE A 1 94 ? 21.856 -10.471 -15.020 1.00 69.25 94 PHE A O 1
ATOM 776 N N . PHE A 1 95 ? 22.260 -11.146 -12.917 1.00 72.31 95 PHE A N 1
ATOM 777 C CA . PHE A 1 95 ? 23.680 -11.459 -13.087 1.00 72.31 95 PHE A CA 1
ATOM 778 C C . PHE A 1 95 ? 23.950 -12.933 -13.430 1.00 72.31 95 PHE A C 1
ATOM 780 O O . PHE A 1 95 ? 25.070 -13.271 -13.814 1.00 72.31 95 PHE A O 1
ATOM 787 N N . ALA A 1 96 ? 22.943 -13.811 -13.373 1.00 69.06 96 ALA A N 1
ATOM 788 C CA . ALA A 1 96 ? 23.108 -15.236 -13.680 1.00 69.06 96 ALA A CA 1
ATOM 789 C C . ALA A 1 96 ? 23.351 -15.537 -15.171 1.00 69.06 96 ALA A C 1
ATOM 791 O O . ALA A 1 96 ? 23.771 -16.646 -15.518 1.00 69.06 96 ALA A O 1
ATOM 792 N N . LYS A 1 97 ? 23.126 -14.579 -16.087 1.00 61.78 97 LYS A N 1
ATOM 793 C CA . LYS A 1 97 ? 23.530 -14.754 -17.489 1.00 61.78 97 LYS A CA 1
ATOM 794 C C . LYS A 1 97 ? 25.057 -14.735 -17.580 1.00 61.78 97 LYS A C 1
ATOM 796 O O . LYS A 1 97 ? 25.675 -13.673 -17.601 1.00 61.78 97 LYS A O 1
ATOM 801 N N . LYS A 1 98 ? 25.665 -15.920 -17.729 1.00 63.28 98 LYS A N 1
ATOM 802 C CA . LYS A 1 98 ? 27.018 -16.058 -18.288 1.00 63.28 98 LYS A CA 1
ATOM 803 C C . LYS A 1 98 ? 27.076 -15.223 -19.565 1.00 63.28 98 LYS A C 1
ATOM 805 O O . LYS A 1 98 ? 26.396 -15.528 -20.543 1.00 63.28 98 LYS A O 1
ATOM 810 N N . HIS A 1 99 ? 27.897 -14.179 -19.561 1.00 61.50 99 HIS A N 1
ATOM 811 C CA . HIS A 1 99 ? 28.359 -13.575 -20.797 1.00 61.50 99 HIS A CA 1
ATOM 812 C C . HIS A 1 99 ? 28.994 -14.703 -21.612 1.00 61.50 99 HIS A C 1
ATOM 814 O O . HIS A 1 99 ? 30.000 -15.272 -21.178 1.00 61.50 99 HIS A O 1
ATOM 820 N N . ASN A 1 100 ? 28.386 -15.067 -22.744 1.00 64.94 100 ASN A N 1
ATOM 821 C CA . ASN A 1 100 ? 29.055 -15.865 -23.761 1.00 64.94 100 ASN A CA 1
ATOM 822 C C . ASN A 1 100 ? 30.315 -15.087 -24.133 1.00 64.94 100 ASN A C 1
ATOM 824 O O . ASN A 1 100 ? 30.255 -14.113 -24.882 1.00 64.94 100 ASN A O 1
ATOM 828 N N . LYS A 1 101 ? 31.440 -15.454 -23.515 1.00 59.50 101 LYS A N 1
ATOM 829 C CA . LYS A 1 101 ? 32.735 -14.895 -23.872 1.00 59.50 101 LYS A CA 1
ATOM 830 C C . LYS A 1 101 ? 32.948 -15.259 -25.343 1.00 59.50 101 LYS A C 1
ATOM 832 O O . LYS A 1 101 ? 32.717 -16.424 -25.685 1.00 59.50 101 LYS A O 1
ATOM 837 N N . PRO A 1 102 ? 33.325 -14.305 -26.209 1.00 65.94 102 PRO A N 1
ATOM 838 C CA . PRO A 1 102 ? 33.663 -14.638 -27.582 1.00 65.94 102 PRO A CA 1
ATOM 839 C C . PRO A 1 102 ? 34.748 -15.712 -27.533 1.00 65.94 102 PRO A C 1
ATOM 841 O O . PRO A 1 102 ? 35.771 -15.545 -26.868 1.00 65.94 102 PRO A O 1
ATOM 844 N N . THR A 1 103 ? 34.448 -16.861 -28.127 1.00 64.62 103 THR A N 1
ATOM 845 C CA . THR A 1 103 ? 35.414 -17.947 -28.259 1.00 64.62 103 THR A CA 1
ATOM 846 C C . THR A 1 103 ? 36.261 -17.593 -29.472 1.00 64.62 103 THR A C 1
ATOM 848 O O . THR A 1 103 ? 35.701 -17.363 -30.545 1.00 64.62 103 THR A O 1
ATOM 851 N N . VAL A 1 104 ? 37.567 -17.435 -29.253 1.00 58.78 104 VAL A N 1
ATOM 852 C CA . VAL A 1 104 ? 38.572 -17.283 -3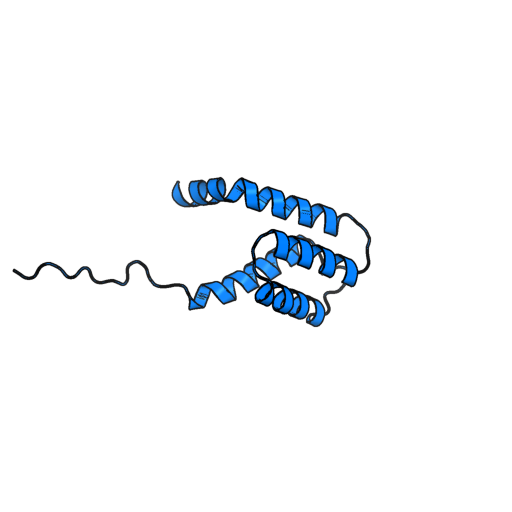0.315 1.00 58.78 104 VAL A CA 1
ATOM 853 C C . VAL A 1 104 ? 38.950 -18.667 -30.813 1.00 58.78 104 VAL A C 1
ATOM 855 O O . VAL A 1 104 ? 39.065 -19.563 -29.944 1.00 58.78 104 VAL A O 1
#

Foldseek 3Di:
DCPVVVVCVVCVVLVVVLLVQLCVLQVDPDDPVVSLVSNLVSCVVSVVDNVLSVVLSVVVVVVCQDPVCPDSVNVVVSVVVSVCVVCVVVDDDPPPDDDPDPDD

Radius of gyration: 18.5 Å; Cα contacts (8 Å, |Δi|>4): 33; chains: 1; bounding box: 56×29×47 Å

Secondary structure (DSSP, 8-state):
--HHHHHHHHHHHHHHHHHHHHHHHHTS---HHHHHHHHHHHHHHTT--HHHHHHHHHHHHHTT--TTT--HHHHHHHHHHHHHHHHGGG---TT-S---PPP-

InterPro domains:
  IPR013822 Signal recognition particle SRP54, helical bundle [PF02881] (18-82)
  IPR013822 Signal recognition particle SRP54, helical bundle [SM00963] (7-87)
  IPR036225 SRP/SRP receptor, N-terminal [SSF47364] (1-79)
  IPR042101 Signal recognition particle SRP54, N-terminal domain superfamily [G3DSA:1.20.120.140] (1-90)

pLDDT: mean 83.2, std 9.15, range [57.69, 93.88]

Sequence (104 aa):
MNFFKKLQDSLKKTSEKFT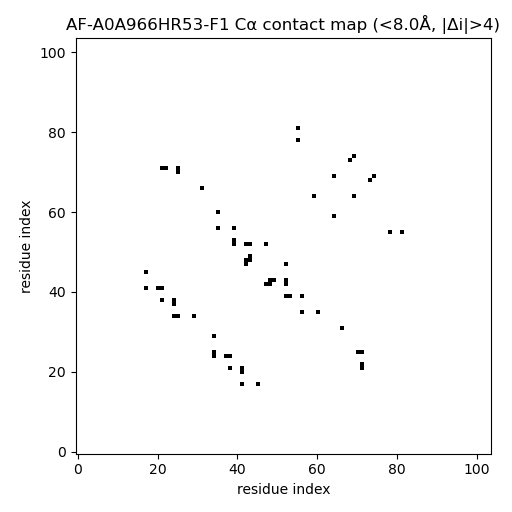KGINEVFNKSRPQAEILQDIEDILIQADVGIGFVEEFIKNIANKKYSKEELTKENFFQAIAKEIEEILIPLQKDFFAKKHNKPTV

Mean predicted aligned error: 7.61 Å

Solvent-accessible surface area (backbone atoms only — not comparable to full-atom values): 6398 Å² total; per-residue (Å²): 133,69,61,67,55,54,54,48,62,74,43,42,68,60,53,51,54,52,51,50,54,52,50,62,52,70,75,49,98,66,58,68,71,60,49,52,50,55,4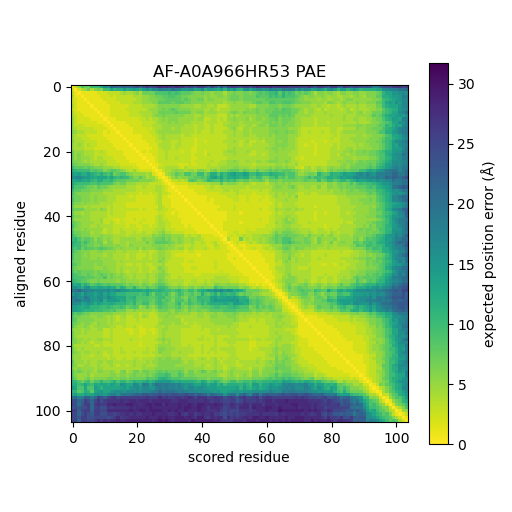8,46,55,52,42,50,74,66,72,68,44,65,73,57,46,55,52,51,53,49,52,54,63,71,65,60,62,49,85,85,57,67,38,72,67,51,49,56,50,52,52,51,49,54,52,45,67,63,44,57,83,70,64,68,73,84,76,71,65,76,74,80,68,84,82,129

Organism: NCBI:txid2576439